Protein AF-A0A7S3E3E7-F1 (afdb_monomer_lite)

Foldseek 3Di:
DDPVLVVVLVVVLVVLVVVLVQLVVVELESVHVDHDPVRVVVLVVLLLVLLCQLQVVRDNDPDHPCRSRVSSLVSQQVVCPDPVNCVVPNPPSGNDHDDCDPVSVVVVCVVCCVVCVVVCPPPPQVVVCVVVVNDPDDDRDPVVVPPDDPDDDDPPDDDDDD

Organism: NCBI:txid464258

Structure (mmCIF, N/CA/C/O backbone):
data_AF-A0A7S3E3E7-F1
#
_entry.id   AF-A0A7S3E3E7-F1
#
loop_
_atom_site.group_PDB
_atom_site.id
_atom_site.type_symbol
_atom_site.label_atom_id
_atom_site.label_alt_id
_atom_site.label_comp_id
_atom_site.label_asym_id
_atom_site.label_entity_id
_atom_site.label_seq_id
_atom_site.pdbx_PDB_ins_code
_atom_site.Cartn_x
_atom_site.Cartn_y
_atom_site.Cartn_z
_atom_site.occupancy
_atom_site.B_iso_or_equiv
_atom_site.auth_seq_id
_atom_site.auth_comp_id
_atom_site.auth_asym_id
_atom_site.auth_atom_id
_atom_site.pdbx_PDB_model_num
ATOM 1 N N . ALA A 1 1 ? 22.308 2.190 -2.948 1.00 61.44 1 ALA A N 1
ATOM 2 C CA . ALA A 1 1 ? 21.126 2.817 -3.561 1.00 61.44 1 ALA A CA 1
ATOM 3 C C . ALA A 1 1 ? 21.544 4.079 -4.302 1.00 61.44 1 ALA A C 1
ATOM 5 O O . ALA A 1 1 ? 22.250 4.899 -3.716 1.00 61.44 1 ALA A O 1
ATOM 6 N N . GLY A 1 2 ? 21.163 4.214 -5.575 1.00 83.94 2 GLY A N 1
ATOM 7 C CA . GLY A 1 2 ? 21.396 5.439 -6.355 1.00 83.94 2 GLY A CA 1
ATOM 8 C C . GLY A 1 2 ? 20.557 6.619 -5.842 1.00 83.94 2 GLY A C 1
ATOM 9 O O . GLY A 1 2 ? 19.634 6.428 -5.049 1.00 83.94 2 GLY A O 1
ATOM 10 N N . GLU A 1 3 ? 20.849 7.847 -6.281 1.00 85.62 3 GLU A N 1
ATOM 11 C CA . GLU A 1 3 ? 20.105 9.049 -5.855 1.00 85.62 3 GLU A CA 1
ATOM 12 C C . GLU A 1 3 ? 18.602 8.962 -6.146 1.00 85.62 3 GLU A C 1
ATOM 14 O O . GLU A 1 3 ? 17.794 9.246 -5.262 1.00 85.62 3 GLU A O 1
ATOM 19 N N . CYS A 1 4 ? 18.220 8.477 -7.331 1.00 85.25 4 CYS A N 1
ATOM 20 C CA . CYS A 1 4 ? 16.815 8.279 -7.695 1.00 85.25 4 CYS A CA 1
ATOM 21 C C . CYS A 1 4 ? 16.108 7.273 -6.776 1.00 85.25 4 CYS A C 1
ATOM 23 O O . CYS A 1 4 ? 14.982 7.513 -6.346 1.00 85.25 4 CYS A O 1
ATOM 25 N N . GLU A 1 5 ? 16.770 6.166 -6.433 1.00 85.81 5 GLU A N 1
ATOM 26 C CA . GLU A 1 5 ? 16.204 5.147 -5.544 1.00 85.81 5 GLU A CA 1
ATOM 27 C C . GLU A 1 5 ? 15.957 5.721 -4.142 1.00 85.81 5 GLU A C 1
ATOM 29 O O . GLU A 1 5 ? 14.876 5.543 -3.583 1.00 85.81 5 GLU A O 1
ATOM 34 N N . ARG A 1 6 ? 16.918 6.481 -3.599 1.00 90.81 6 ARG A N 1
ATOM 35 C CA . ARG A 1 6 ? 16.760 7.154 -2.300 1.00 90.81 6 ARG A CA 1
ATOM 36 C C . ARG A 1 6 ? 15.622 8.175 -2.314 1.00 90.81 6 ARG A C 1
ATOM 38 O O . ARG A 1 6 ? 14.868 8.248 -1.347 1.00 90.81 6 ARG A O 1
ATOM 45 N N . ALA A 1 7 ? 15.465 8.932 -3.400 1.00 90.25 7 ALA A N 1
ATOM 46 C CA . ALA A 1 7 ? 14.363 9.880 -3.547 1.00 90.25 7 ALA A CA 1
ATOM 47 C C . ALA A 1 7 ? 12.994 9.173 -3.581 1.00 90.25 7 ALA A C 1
ATOM 49 O O . ALA A 1 7 ? 12.055 9.608 -2.910 1.00 90.25 7 ALA A O 1
ATOM 50 N N . LEU A 1 8 ? 12.886 8.047 -4.296 1.00 89.12 8 LEU A N 1
ATOM 51 C CA . LEU A 1 8 ? 11.668 7.228 -4.324 1.00 89.12 8 LEU A CA 1
ATOM 52 C C . LEU A 1 8 ? 11.355 6.624 -2.949 1.00 89.12 8 LEU A C 1
ATOM 54 O O . LEU A 1 8 ? 10.211 6.703 -2.499 1.00 89.12 8 LEU A O 1
ATOM 58 N N . GLN A 1 9 ? 12.364 6.089 -2.254 1.00 92.50 9 GLN A N 1
ATOM 59 C CA . GLN A 1 9 ? 12.231 5.578 -0.885 1.00 92.50 9 GLN A CA 1
ATOM 60 C C . GLN A 1 9 ? 11.735 6.666 0.074 1.00 92.50 9 GLN A C 1
ATOM 62 O O . GLN A 1 9 ? 10.784 6.444 0.825 1.00 92.50 9 GLN A O 1
ATOM 67 N N . ALA A 1 10 ? 12.338 7.858 0.028 1.00 92.31 10 ALA A N 1
ATOM 68 C CA . ALA A 1 10 ? 11.932 8.990 0.855 1.00 92.31 10 ALA A CA 1
ATOM 69 C C . ALA A 1 10 ? 10.475 9.385 0.582 1.00 92.31 10 ALA A C 1
ATOM 71 O O . ALA A 1 10 ? 9.701 9.569 1.521 1.00 92.31 10 ALA A O 1
ATOM 72 N N . LYS A 1 11 ? 10.068 9.432 -0.693 1.00 93.12 11 LYS A N 1
ATOM 73 C CA . LYS A 1 11 ? 8.690 9.772 -1.054 1.00 93.12 11 LYS A CA 1
ATOM 74 C C . LYS A 1 11 ? 7.685 8.713 -0.606 1.00 93.12 11 LYS A C 1
ATOM 76 O O . LYS A 1 11 ? 6.611 9.059 -0.118 1.00 93.12 11 LYS A O 1
ATOM 81 N N . ALA A 1 12 ? 8.027 7.433 -0.745 1.00 91.94 12 ALA A N 1
ATOM 82 C CA . ALA A 1 12 ? 7.188 6.336 -0.274 1.00 91.94 12 ALA A CA 1
ATOM 83 C C . ALA A 1 12 ? 6.986 6.406 1.248 1.00 91.94 12 ALA A C 1
ATOM 85 O O . ALA A 1 12 ? 5.851 6.337 1.718 1.00 91.94 12 ALA A O 1
ATOM 86 N N . ARG A 1 13 ? 8.066 6.640 2.007 1.00 93.06 13 ARG A N 1
ATOM 87 C CA . ARG A 1 13 ? 8.019 6.829 3.466 1.00 93.06 13 ARG A CA 1
ATOM 88 C C . ARG A 1 13 ? 7.202 8.053 3.869 1.00 93.06 13 ARG A C 1
ATOM 90 O O . ARG A 1 13 ? 6.408 7.963 4.794 1.00 93.06 13 ARG A O 1
ATOM 97 N N . GLU A 1 14 ? 7.335 9.173 3.159 1.00 94.81 14 GLU A N 1
ATOM 98 C CA . GLU A 1 14 ? 6.520 10.371 3.399 1.00 94.81 14 GLU A CA 1
ATOM 99 C C . GLU A 1 14 ? 5.020 10.068 3.239 1.00 94.81 14 GLU A C 1
ATOM 101 O O . GLU A 1 14 ? 4.207 10.456 4.077 1.00 94.81 14 GLU A O 1
ATOM 106 N N . ILE A 1 15 ? 4.642 9.349 2.177 1.00 93.19 15 ILE A N 1
ATOM 107 C CA . ILE A 1 15 ? 3.246 8.966 1.927 1.00 93.19 15 ILE A CA 1
ATOM 108 C C . ILE A 1 15 ? 2.741 8.013 3.014 1.00 93.19 15 ILE A C 1
ATOM 110 O O . ILE A 1 15 ? 1.637 8.216 3.518 1.00 93.19 15 ILE A O 1
ATOM 114 N N . LEU A 1 16 ? 3.534 7.009 3.399 1.00 93.25 16 LEU A N 1
ATOM 115 C CA . LEU A 1 16 ? 3.200 6.106 4.503 1.00 93.25 16 LEU A CA 1
ATOM 116 C C . LEU A 1 16 ? 3.076 6.858 5.837 1.00 93.25 16 LEU A C 1
ATOM 118 O O . LEU A 1 16 ? 2.146 6.605 6.588 1.00 93.25 16 LEU A O 1
ATOM 122 N N . GLY A 1 17 ? 3.911 7.865 6.093 1.00 94.19 17 GLY A N 1
ATOM 123 C CA . GLY A 1 17 ? 3.796 8.710 7.284 1.00 94.19 17 GLY A CA 1
ATOM 124 C C . GLY A 1 17 ? 2.468 9.471 7.360 1.00 94.19 17 GLY A C 1
ATOM 125 O O . GLY A 1 17 ? 1.886 9.603 8.434 1.00 94.19 17 GLY A O 1
ATOM 126 N N . ARG A 1 18 ? 1.923 9.920 6.219 1.00 93.00 18 ARG A N 1
ATOM 127 C CA . ARG A 1 18 ? 0.581 10.536 6.173 1.00 93.00 18 ARG A CA 1
ATOM 128 C C . ARG A 1 18 ? -0.520 9.532 6.516 1.00 93.00 18 ARG A C 1
ATOM 130 O O . ARG A 1 18 ? -1.518 9.905 7.127 1.00 93.00 18 ARG A O 1
ATOM 137 N N . TRP A 1 19 ? -0.335 8.275 6.124 1.00 91.81 19 TRP A N 1
ATOM 138 C CA . TRP A 1 19 ? -1.232 7.177 6.472 1.00 91.81 19 TRP 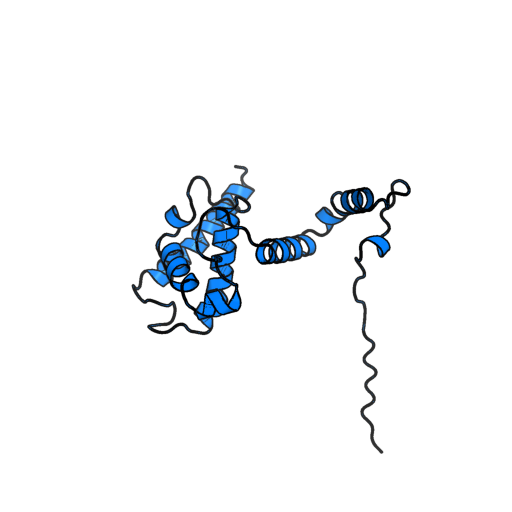A CA 1
ATOM 139 C C . TRP A 1 19 ? -1.193 6.850 7.961 1.00 91.81 19 TRP A C 1
ATOM 141 O O . TRP A 1 19 ? -2.247 6.811 8.594 1.00 91.81 19 TRP A O 1
ATOM 151 N N . GLU A 1 20 ? 0.006 6.713 8.526 1.00 93.88 20 GLU A N 1
ATOM 152 C CA . GLU A 1 20 ? 0.203 6.532 9.966 1.00 93.88 20 GLU A CA 1
ATOM 153 C C . GLU A 1 20 ? -0.469 7.660 10.754 1.00 93.88 20 GLU A C 1
ATOM 155 O O . GLU A 1 20 ? -1.247 7.396 11.666 1.00 93.88 20 GLU A O 1
ATOM 160 N N . ALA A 1 21 ? -0.261 8.918 10.351 1.00 92.94 21 ALA A N 1
ATOM 161 C CA . ALA A 1 21 ? -0.877 10.072 11.003 1.00 92.94 21 ALA A CA 1
ATOM 162 C C . ALA A 1 21 ? -2.415 10.045 10.937 1.00 92.94 21 ALA A C 1
ATOM 164 O O . ALA A 1 21 ? -3.082 10.373 11.917 1.00 92.94 21 ALA A O 1
ATOM 165 N N . ALA A 1 22 ? -2.994 9.628 9.807 1.00 89.44 22 ALA A N 1
ATOM 166 C CA . ALA A 1 22 ? -4.444 9.509 9.663 1.00 89.44 22 ALA A CA 1
ATOM 167 C C . ALA A 1 22 ? -5.036 8.395 10.548 1.00 89.44 22 ALA A C 1
ATOM 169 O O . ALA A 1 22 ? -6.155 8.530 11.047 1.00 89.44 22 ALA A O 1
ATOM 170 N N . LEU A 1 23 ? -4.288 7.308 10.753 1.00 90.50 23 LEU A N 1
ATOM 171 C CA . LEU A 1 23 ? -4.691 6.157 11.567 1.00 90.50 23 LEU A CA 1
ATOM 172 C C . LEU A 1 23 ? -4.371 6.326 13.061 1.00 90.50 23 LEU A C 1
ATOM 174 O O . LEU A 1 23 ? -4.976 5.651 13.893 1.00 90.50 23 LEU A O 1
ATOM 178 N N . ALA A 1 24 ? -3.483 7.257 13.421 1.00 90.81 24 ALA A N 1
ATOM 179 C CA . ALA A 1 24 ? -3.073 7.522 14.802 1.00 90.81 24 ALA A CA 1
ATOM 180 C C . ALA A 1 24 ? -4.226 7.972 15.717 1.00 90.81 24 ALA A C 1
ATOM 182 O O . ALA A 1 24 ? -4.137 7.836 16.933 1.00 90.81 24 ALA A O 1
ATOM 183 N N . GLY A 1 25 ? -5.337 8.454 15.149 1.00 83.62 25 GLY A N 1
ATOM 184 C CA . GLY A 1 25 ? -6.529 8.860 15.901 1.00 83.62 25 GLY A CA 1
ATOM 185 C C . GLY A 1 25 ? -7.283 7.721 16.607 1.00 83.62 25 GLY A C 1
ATOM 186 O O . GLY A 1 25 ? -8.351 7.972 17.155 1.00 83.62 25 GLY A O 1
ATOM 187 N N . GLY A 1 26 ? -6.793 6.476 16.553 1.00 79.94 26 GLY A N 1
ATOM 188 C CA . GLY A 1 26 ? -7.336 5.331 17.301 1.00 79.94 26 GLY A CA 1
ATOM 189 C C . GLY A 1 26 ? -8.675 4.793 16.789 1.00 79.94 26 GLY A C 1
ATOM 190 O O . GLY A 1 26 ? -9.210 3.831 17.337 1.00 79.94 26 GLY A O 1
ATOM 191 N N . ARG A 1 27 ? -9.222 5.388 15.725 1.00 85.44 27 ARG A N 1
ATOM 192 C CA . ARG A 1 27 ? -10.468 4.936 15.104 1.00 85.44 27 ARG A CA 1
ATOM 193 C C . ARG A 1 27 ? -10.238 3.653 14.300 1.00 85.44 27 ARG A C 1
ATOM 195 O O . ARG A 1 27 ? -9.183 3.496 13.681 1.00 85.44 27 ARG A O 1
ATOM 202 N N . PRO A 1 28 ? -11.221 2.738 14.257 1.00 85.38 28 PRO A N 1
ATOM 203 C CA . PRO A 1 28 ? -11.072 1.480 13.530 1.00 85.38 28 PRO A CA 1
ATOM 204 C C . PRO A 1 28 ? -10.986 1.683 12.008 1.00 85.38 28 PRO A C 1
ATOM 206 O O . PRO A 1 28 ? -10.343 0.870 11.337 1.00 85.38 28 PRO A O 1
ATOM 209 N N . PHE A 1 29 ? -11.583 2.764 11.485 1.00 88.25 29 PHE A N 1
ATOM 210 C CA . PHE A 1 29 ? -11.588 3.147 10.071 1.00 88.25 29 PHE A CA 1
ATOM 211 C C . PHE A 1 29 ? -11.216 4.620 9.866 1.00 88.25 29 PHE A C 1
ATOM 213 O O . PHE A 1 29 ? -11.266 5.426 10.797 1.00 88.25 29 PHE A O 1
ATOM 220 N N . LEU A 1 30 ? -10.870 4.991 8.630 1.00 84.06 30 LEU A N 1
ATOM 221 C CA . LEU A 1 30 ? -10.372 6.333 8.301 1.00 84.06 30 LEU A CA 1
ATOM 222 C C . LEU A 1 30 ? -11.409 7.429 8.549 1.00 84.06 30 LEU A C 1
ATOM 224 O O . LEU A 1 30 ? -11.065 8.538 8.956 1.00 84.06 30 LEU A O 1
ATOM 228 N N . CYS A 1 31 ? -12.682 7.121 8.301 1.00 82.19 31 CYS A N 1
ATOM 229 C CA . CYS A 1 31 ? -13.772 8.089 8.387 1.00 82.19 31 CYS A CA 1
ATOM 230 C C . CYS A 1 31 ? -14.657 7.927 9.635 1.00 82.19 31 CYS A C 1
ATOM 232 O O . CYS A 1 31 ? -15.628 8.668 9.762 1.00 82.19 31 CYS A O 1
ATOM 234 N N . GLY A 1 32 ? -14.360 6.994 10.548 1.00 83.25 32 GLY A N 1
ATOM 235 C CA . GLY A 1 32 ? -15.182 6.770 11.742 1.00 83.25 32 GLY A CA 1
ATOM 236 C C . GLY A 1 32 ? -15.205 5.320 12.218 1.00 83.25 32 GLY A C 1
ATOM 237 O O . GLY A 1 32 ? -14.252 4.567 12.026 1.00 83.25 32 GLY A O 1
ATOM 238 N N . ASP A 1 33 ? -16.328 4.929 12.821 1.00 87.94 33 ASP A N 1
ATOM 239 C CA . ASP A 1 33 ? -16.501 3.606 13.441 1.00 87.94 33 ASP A CA 1
ATOM 240 C C . ASP A 1 33 ? -16.951 2.523 12.459 1.00 87.94 33 ASP A C 1
ATOM 242 O O . ASP A 1 33 ? -16.944 1.334 12.774 1.00 87.94 33 ASP A O 1
ATOM 246 N N . ARG A 1 34 ? -17.339 2.923 11.244 1.00 88.38 34 ARG A N 1
ATOM 247 C CA . ARG A 1 34 ? -17.757 2.021 10.170 1.00 88.38 34 ARG A CA 1
ATOM 248 C C . ARG A 1 34 ? -16.934 2.266 8.906 1.00 88.38 34 ARG A C 1
ATOM 250 O O . ARG A 1 34 ? -16.576 3.409 8.626 1.00 88.38 34 ARG A O 1
ATOM 257 N N . PRO A 1 35 ? -16.669 1.212 8.119 1.00 87.88 35 PRO A N 1
ATOM 258 C CA . PRO A 1 35 ? -15.903 1.330 6.890 1.00 87.88 35 PRO A CA 1
ATOM 259 C C . PRO A 1 35 ? -16.705 2.102 5.843 1.00 87.88 35 PRO A C 1
ATOM 261 O O . PRO A 1 35 ? -17.829 1.720 5.513 1.00 87.88 35 PRO A O 1
ATOM 264 N N . GLY A 1 36 ? -16.116 3.170 5.311 1.00 87.69 36 GLY A N 1
ATOM 265 C CA . GLY A 1 36 ? -16.724 3.982 4.265 1.00 87.69 36 GLY A CA 1
ATOM 266 C C . G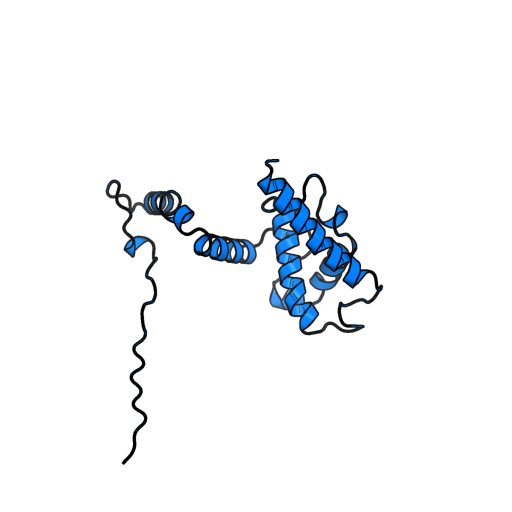LY A 1 36 ? -16.237 3.624 2.861 1.00 87.69 36 GLY A C 1
ATOM 267 O O . GLY A 1 36 ? -15.328 2.819 2.657 1.00 87.69 36 GLY A O 1
ATOM 268 N N . LEU A 1 37 ? -16.802 4.308 1.863 1.00 87.19 37 LEU A N 1
ATOM 269 C CA . LEU A 1 37 ? -16.330 4.228 0.476 1.00 87.19 37 LEU A CA 1
ATOM 270 C C . LEU A 1 37 ? -14.850 4.621 0.350 1.00 87.19 37 LEU A C 1
ATOM 272 O O . LEU A 1 37 ? -14.125 4.061 -0.474 1.00 87.19 37 LEU A O 1
ATOM 276 N N . MET A 1 38 ? -14.407 5.584 1.162 1.00 86.25 38 MET A N 1
ATOM 277 C CA . MET A 1 38 ? -13.019 6.031 1.169 1.00 86.25 38 MET A CA 1
ATOM 278 C C . MET A 1 38 ? -12.079 4.910 1.619 1.00 86.25 38 MET A C 1
ATOM 280 O O . MET A 1 38 ? -11.108 4.627 0.920 1.00 86.25 38 MET A O 1
ATOM 284 N N . ASP A 1 39 ? -12.410 4.216 2.711 1.00 89.25 39 ASP A N 1
ATOM 285 C CA . ASP A 1 39 ? -11.654 3.051 3.165 1.00 89.25 39 ASP A CA 1
ATOM 286 C C . ASP A 1 39 ? -11.541 1.996 2.056 1.00 89.25 39 ASP A C 1
ATOM 288 O O . ASP A 1 39 ? -10.438 1.598 1.694 1.00 89.25 39 ASP A O 1
ATOM 292 N N . CYS A 1 40 ? -12.658 1.625 1.419 1.00 87.50 40 CYS A N 1
ATOM 293 C CA . CYS A 1 40 ? -12.664 0.641 0.329 1.00 87.50 40 CYS A CA 1
ATOM 294 C C . CYS A 1 40 ? -11.776 1.049 -0.861 1.00 87.50 40 CYS A C 1
ATOM 296 O O . CYS A 1 40 ? -11.110 0.210 -1.469 1.00 87.50 40 CYS A O 1
ATOM 298 N N . ARG A 1 41 ? -11.755 2.339 -1.216 1.00 85.75 41 ARG A N 1
ATOM 299 C CA . ARG A 1 41 ? -10.950 2.847 -2.339 1.00 85.75 41 ARG A CA 1
ATOM 300 C C . ARG A 1 41 ? -9.465 2.906 -2.027 1.00 85.75 41 ARG A C 1
ATOM 302 O O . ARG A 1 41 ? -8.647 2.786 -2.939 1.00 85.75 41 ARG A O 1
ATOM 309 N N . LEU A 1 42 ? -9.113 3.172 -0.778 1.00 86.06 42 LEU A N 1
ATOM 310 C CA . LEU A 1 42 ? -7.728 3.396 -0.402 1.00 86.06 42 LEU A CA 1
ATOM 311 C C . LEU A 1 42 ? -7.040 2.128 0.093 1.00 86.06 42 LEU A C 1
ATOM 313 O O . LEU A 1 42 ? -5.862 1.931 -0.202 1.00 86.06 42 LEU A O 1
ATOM 317 N N . VAL A 1 43 ? -7.772 1.238 0.761 1.00 89.00 43 VAL A N 1
ATOM 318 C CA . VAL A 1 43 ? -7.222 -0.013 1.289 1.00 89.00 43 VAL A CA 1
ATOM 319 C C . VAL A 1 43 ? -6.636 -0.897 0.193 1.00 89.00 43 VAL A C 1
ATOM 321 O O . VAL A 1 43 ? -5.607 -1.522 0.396 1.00 89.00 43 VAL A O 1
ATOM 324 N N . THR A 1 44 ? -7.217 -0.891 -1.007 1.00 85.19 44 THR A N 1
ATOM 325 C CA . THR A 1 44 ? -6.699 -1.654 -2.153 1.00 85.19 44 THR A CA 1
ATOM 326 C C . THR A 1 44 ? -5.362 -1.109 -2.652 1.00 85.19 44 THR A C 1
ATOM 328 O O . THR A 1 44 ? -4.485 -1.876 -3.040 1.00 85.19 44 THR A O 1
ATOM 331 N N . LYS A 1 45 ? -5.166 0.215 -2.594 1.00 87.44 45 LYS A N 1
ATOM 332 C CA . LYS A 1 45 ? -3.892 0.865 -2.937 1.00 87.44 45 LYS A CA 1
ATOM 333 C C . LYS A 1 45 ? -2.825 0.572 -1.888 1.00 87.44 45 LYS A C 1
ATOM 335 O O . LYS A 1 45 ? -1.687 0.289 -2.246 1.00 87.44 45 LYS A O 1
ATOM 340 N N . LEU A 1 46 ? -3.203 0.625 -0.612 1.00 89.25 46 LEU A N 1
ATOM 341 C CA . LEU A 1 46 ? -2.323 0.264 0.495 1.00 89.25 46 LEU A CA 1
ATOM 342 C C . LEU A 1 46 ? -1.929 -1.212 0.449 1.00 89.25 46 LEU A C 1
ATOM 344 O O . LEU A 1 46 ? -0.757 -1.530 0.602 1.00 89.25 46 LEU A O 1
ATOM 348 N N . TYR A 1 47 ? -2.885 -2.097 0.173 1.00 88.19 47 TYR A N 1
ATOM 349 C CA . TYR A 1 47 ? -2.633 -3.525 0.026 1.00 88.19 47 TYR A CA 1
ATOM 350 C C . TYR A 1 47 ? -1.668 -3.809 -1.128 1.00 88.19 47 TYR A C 1
ATOM 352 O O . TYR A 1 47 ? -0.717 -4.566 -0.963 1.00 88.19 47 TYR A O 1
ATOM 360 N N . LEU A 1 48 ? -1.846 -3.139 -2.271 1.00 85.88 48 LEU A N 1
ATOM 361 C CA . LEU A 1 48 ? -0.898 -3.209 -3.383 1.00 85.88 48 LEU A CA 1
ATOM 362 C C . LEU A 1 48 ? 0.507 -2.747 -2.965 1.00 85.88 48 LEU A C 1
ATOM 364 O O . LEU A 1 48 ? 1.485 -3.413 -3.288 1.00 85.88 48 LEU A O 1
ATOM 368 N N . ALA A 1 49 ? 0.619 -1.630 -2.242 1.00 87.81 49 ALA A N 1
ATOM 369 C CA . ALA A 1 49 ? 1.907 -1.140 -1.752 1.00 87.81 49 ALA A CA 1
ATOM 370 C C . ALA A 1 49 ? 2.572 -2.142 -0.793 1.00 87.81 49 ALA A C 1
ATOM 372 O O . ALA A 1 49 ? 3.751 -2.444 -0.961 1.00 87.81 49 ALA A O 1
ATOM 373 N N . TYR A 1 50 ? 1.806 -2.702 0.148 1.00 89.62 50 TYR A N 1
ATOM 374 C CA . TYR A 1 50 ? 2.261 -3.770 1.036 1.00 89.62 50 TYR A CA 1
ATOM 375 C C . TYR A 1 50 ? 2.804 -4.964 0.242 1.00 89.62 50 TYR A C 1
ATOM 377 O O . TYR A 1 50 ? 3.917 -5.412 0.505 1.00 89.62 50 TYR A O 1
ATOM 385 N N . GLN A 1 51 ? 2.071 -5.430 -0.773 1.00 86.56 51 GLN A N 1
ATOM 386 C CA . GLN A 1 51 ? 2.487 -6.572 -1.589 1.00 86.56 51 GLN A CA 1
ATOM 387 C C . GLN A 1 51 ? 3.760 -6.301 -2.389 1.00 86.56 51 GLN A C 1
ATOM 389 O O . GLN A 1 51 ? 4.649 -7.148 -2.428 1.00 86.56 51 GLN A O 1
ATOM 394 N N . LEU A 1 52 ? 3.881 -5.115 -2.991 1.00 84.88 52 LEU A N 1
ATOM 395 C CA . LEU A 1 52 ? 5.088 -4.732 -3.726 1.00 84.88 52 LEU A CA 1
ATOM 396 C C . LEU A 1 52 ? 6.321 -4.723 -2.816 1.00 84.88 52 LEU A C 1
ATOM 398 O O . LEU A 1 52 ? 7.386 -5.174 -3.231 1.00 84.88 52 LEU A O 1
ATOM 402 N N . VAL A 1 53 ? 6.184 -4.239 -1.579 1.00 86.81 53 VAL A N 1
ATOM 403 C CA . VAL A 1 53 ? 7.285 -4.247 -0.606 1.00 86.81 53 VAL A CA 1
ATOM 404 C C . VAL A 1 53 ? 7.581 -5.667 -0.126 1.00 86.81 53 VAL A C 1
ATOM 406 O O . VAL A 1 53 ? 8.730 -6.097 -0.162 1.00 86.81 53 VAL A O 1
ATOM 409 N N . GLY A 1 54 ? 6.551 -6.427 0.252 1.00 82.38 54 GLY A N 1
ATOM 410 C CA . GLY A 1 54 ? 6.688 -7.798 0.752 1.00 82.38 54 GLY A CA 1
ATOM 411 C C . GLY A 1 54 ? 7.253 -8.792 -0.267 1.00 82.38 54 GLY A C 1
ATOM 412 O O . GLY A 1 54 ? 7.775 -9.834 0.124 1.00 82.38 54 GLY A O 1
ATOM 413 N N . SER A 1 55 ? 7.183 -8.486 -1.563 1.00 81.25 55 SER A N 1
ATOM 414 C CA . SER A 1 55 ? 7.802 -9.288 -2.623 1.00 81.25 55 SER A CA 1
ATOM 415 C C . SER A 1 55 ? 9.187 -8.806 -3.056 1.00 81.25 55 SER A C 1
ATOM 417 O O . SER A 1 55 ? 9.768 -9.402 -3.961 1.00 81.25 55 SER A O 1
ATOM 419 N N . GLY A 1 56 ? 9.657 -7.667 -2.541 1.00 81.44 56 GLY A N 1
ATOM 420 C CA . GLY A 1 56 ? 10.879 -7.006 -3.003 1.00 81.44 56 GLY A CA 1
ATOM 421 C C . GLY A 1 56 ? 10.767 -6.266 -4.344 1.00 81.44 56 GLY A C 1
ATOM 422 O O . GLY A 1 56 ? 11.788 -5.847 -4.881 1.00 81.44 56 GLY A O 1
ATOM 423 N N . LEU A 1 57 ? 9.560 -6.073 -4.899 1.00 80.19 57 LEU A N 1
ATOM 424 C CA . LEU A 1 57 ? 9.364 -5.257 -6.114 1.00 80.19 57 LEU A CA 1
ATOM 425 C C . LEU A 1 57 ? 9.362 -3.750 -5.822 1.00 80.19 57 LEU A C 1
ATOM 427 O O . LEU A 1 57 ? 9.575 -2.941 -6.723 1.00 80.19 57 LEU A O 1
ATOM 431 N N . ALA A 1 58 ? 9.117 -3.367 -4.573 1.00 84.88 58 ALA A N 1
ATOM 432 C CA . ALA A 1 58 ? 9.336 -2.029 -4.059 1.00 84.88 58 ALA A CA 1
ATOM 433 C C . ALA A 1 58 ? 10.285 -2.098 -2.865 1.00 84.88 58 ALA A C 1
ATOM 435 O O . ALA A 1 58 ? 10.212 -3.006 -2.042 1.00 84.88 58 ALA A O 1
ATOM 436 N N . ASN A 1 59 ? 11.160 -1.104 -2.766 1.00 86.44 59 ASN A N 1
ATOM 437 C CA . ASN A 1 59 ? 12.134 -1.004 -1.694 1.00 86.44 59 ASN A CA 1
ATOM 438 C C . ASN A 1 59 ? 11.784 0.194 -0.805 1.00 86.44 59 ASN A C 1
ATOM 440 O O . ASN A 1 59 ? 11.702 1.319 -1.298 1.00 86.44 59 ASN A O 1
ATOM 444 N N . LEU A 1 60 ? 11.592 -0.034 0.497 1.00 88.56 60 LEU A N 1
ATOM 445 C CA . LEU A 1 60 ? 11.452 1.029 1.502 1.00 88.56 60 LEU A CA 1
ATOM 446 C C . LEU A 1 60 ? 12.774 1.317 2.227 1.00 88.56 60 LEU A C 1
ATOM 448 O O . LEU A 1 60 ? 12.779 2.043 3.221 1.00 88.56 60 LEU A O 1
ATOM 452 N N . GLY A 1 61 ? 13.895 0.783 1.740 1.00 85.75 61 GLY A N 1
ATOM 453 C CA . GLY A 1 61 ? 15.204 0.791 2.387 1.00 85.75 61 GLY A CA 1
ATOM 454 C C . GLY A 1 61 ? 15.456 -0.522 3.134 1.00 85.75 61 GLY A C 1
ATOM 455 O O . GLY A 1 61 ? 15.078 -1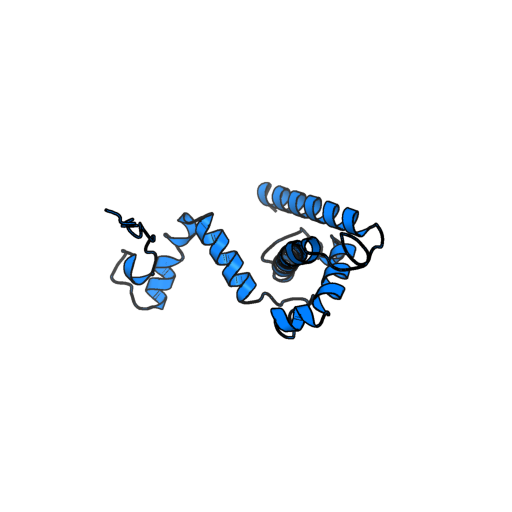.588 2.671 1.00 85.75 61 GLY A O 1
ATOM 456 N N . SER A 1 62 ? 16.102 -0.456 4.297 1.00 74.56 62 SER A N 1
ATOM 457 C CA . SER A 1 62 ? 16.436 -1.643 5.102 1.00 74.56 62 SER A CA 1
ATOM 458 C C . SER A 1 62 ? 15.300 -2.164 5.987 1.00 74.56 62 SER A C 1
ATOM 460 O O . SER A 1 62 ? 15.501 -3.160 6.669 1.00 74.56 62 SER A O 1
ATOM 462 N N . ALA A 1 63 ? 14.162 -1.472 6.026 1.00 78.69 63 ALA A N 1
ATOM 463 C CA . ALA A 1 63 ? 13.073 -1.758 6.952 1.00 78.69 63 ALA A CA 1
ATOM 464 C C . ALA A 1 63 ? 11.899 -2.437 6.237 1.00 78.69 63 ALA A C 1
ATOM 466 O O . ALA A 1 63 ? 11.590 -2.102 5.086 1.00 78.69 63 ALA A O 1
ATOM 467 N N . SER A 1 64 ? 11.240 -3.367 6.924 1.00 87.00 64 SER A N 1
ATOM 468 C CA . SER A 1 64 ? 10.021 -4.013 6.439 1.00 87.00 64 SER A CA 1
ATOM 469 C C . SER A 1 64 ? 8.827 -3.049 6.470 1.00 87.00 64 SER A C 1
ATOM 471 O O . SER A 1 64 ? 8.871 -1.961 7.049 1.00 87.00 64 SER A O 1
ATOM 473 N N . PHE A 1 65 ? 7.729 -3.418 5.804 1.00 90.19 65 PHE A N 1
ATOM 474 C CA . PHE A 1 65 ? 6.549 -2.549 5.734 1.00 90.19 65 PHE A CA 1
ATOM 475 C C . PHE A 1 65 ? 5.950 -2.273 7.121 1.00 90.19 65 PHE A C 1
ATOM 477 O O . PHE A 1 65 ? 5.567 -1.143 7.406 1.00 90.19 65 PHE A O 1
ATOM 484 N N . ASP A 1 66 ? 5.874 -3.293 7.974 1.00 91.88 66 ASP A N 1
ATOM 485 C CA . ASP A 1 66 ? 5.371 -3.204 9.347 1.00 91.88 66 ASP A CA 1
ATOM 486 C C . ASP A 1 66 ? 6.278 -2.379 10.266 1.00 91.88 66 ASP A C 1
ATOM 488 O O . ASP A 1 66 ? 5.769 -1.700 11.154 1.00 91.88 66 ASP A O 1
ATOM 492 N N . GLU A 1 67 ? 7.587 -2.348 10.014 1.00 91.69 67 GLU A N 1
ATOM 493 C CA . GLU A 1 67 ? 8.513 -1.461 10.728 1.00 91.69 67 GLU A CA 1
ATOM 494 C C . GLU A 1 67 ? 8.331 0.009 10.324 1.00 91.69 67 GLU A C 1
ATOM 496 O O . GLU A 1 67 ? 8.400 0.905 11.163 1.00 91.69 67 GLU A O 1
ATOM 501 N N . VAL A 1 68 ? 8.094 0.275 9.035 1.00 92.44 68 VAL A N 1
ATOM 502 C CA . VAL A 1 68 ? 7.941 1.645 8.510 1.00 92.44 68 VAL A CA 1
ATOM 503 C C . VAL A 1 68 ? 6.547 2.218 8.776 1.00 92.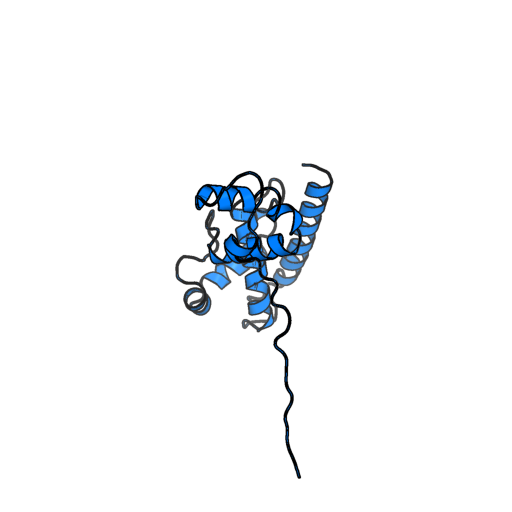44 68 VAL A C 1
ATOM 505 O O . VAL A 1 68 ? 6.412 3.425 8.978 1.00 92.44 68 VAL A O 1
ATOM 508 N N . ALA A 1 69 ? 5.511 1.381 8.727 1.00 93.88 69 ALA A N 1
ATOM 509 C CA . ALA A 1 69 ? 4.112 1.795 8.801 1.00 93.88 69 ALA A CA 1
ATOM 510 C C . ALA A 1 69 ? 3.270 0.815 9.651 1.00 93.88 69 ALA A C 1
ATOM 512 O O . ALA A 1 69 ? 2.394 0.118 9.117 1.00 93.88 69 ALA A O 1
ATOM 513 N N . PRO A 1 70 ? 3.529 0.725 10.970 1.00 94.00 70 PRO A N 1
ATOM 514 C CA . PRO A 1 70 ? 2.908 -0.268 11.847 1.00 94.00 70 PRO A CA 1
ATOM 515 C C . PRO A 1 70 ? 1.388 -0.113 11.977 1.00 94.00 70 PRO A C 1
ATOM 517 O O . PRO A 1 70 ? 0.667 -1.115 11.978 1.00 94.00 70 PRO A O 1
ATOM 520 N N . LEU A 1 71 ? 0.856 1.113 12.054 1.00 94.12 71 LEU A N 1
ATOM 521 C CA . LEU A 1 71 ? -0.592 1.331 12.167 1.00 94.12 71 LEU A CA 1
ATOM 522 C C . LEU A 1 71 ? -1.311 0.955 10.871 1.00 94.12 71 LEU A C 1
ATOM 524 O O . LEU A 1 71 ? -2.386 0.352 10.899 1.00 94.12 71 LEU A O 1
ATOM 528 N N . THR A 1 72 ? -0.698 1.273 9.736 1.00 93.38 72 THR A N 1
ATOM 529 C CA . THR A 1 72 ? -1.162 0.927 8.394 1.00 93.38 72 THR A CA 1
ATOM 530 C C . THR A 1 72 ? -1.155 -0.582 8.200 1.00 93.38 72 THR A C 1
ATOM 532 O O . THR A 1 72 ? -2.141 -1.139 7.716 1.00 93.38 72 THR A O 1
ATOM 535 N N . TYR A 1 73 ? -0.086 -1.259 8.623 1.00 93.56 73 TYR A N 1
ATOM 536 C CA . TYR A 1 73 ? -0.007 -2.716 8.617 1.00 93.56 73 TYR A CA 1
ATOM 537 C C . TYR A 1 73 ? -1.124 -3.337 9.464 1.00 93.56 73 TYR A C 1
ATOM 539 O O . TYR A 1 73 ? -1.884 -4.172 8.973 1.00 93.56 73 TYR A O 1
ATOM 547 N N . ALA A 1 74 ? -1.300 -2.874 10.706 1.00 92.50 74 ALA A N 1
ATOM 548 C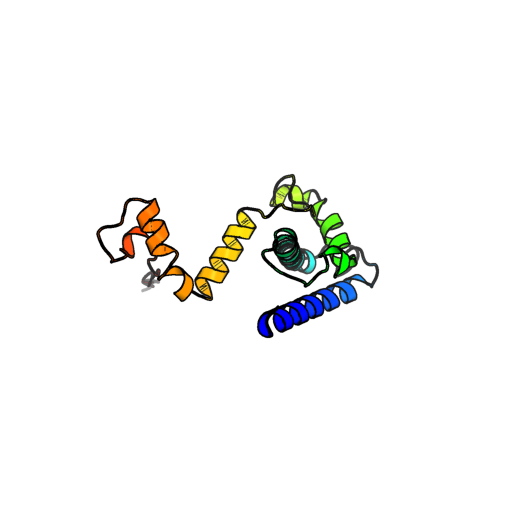 CA . ALA A 1 74 ? -2.354 -3.363 11.592 1.00 92.50 74 ALA A CA 1
ATOM 549 C C . ALA A 1 74 ? -3.760 -3.100 11.024 1.00 92.50 74 ALA A C 1
ATOM 551 O O . ALA A 1 74 ? -4.664 -3.925 11.168 1.00 92.50 74 ALA A O 1
ATOM 552 N N . TYR A 1 75 ? -3.964 -1.958 10.366 1.00 93.00 75 TYR A N 1
ATOM 553 C CA . TYR A 1 75 ? -5.208 -1.644 9.670 1.00 93.00 75 TYR A CA 1
ATOM 554 C C . TYR A 1 75 ? -5.476 -2.617 8.512 1.00 93.00 75 TYR A C 1
ATOM 556 O O . TYR A 1 75 ? -6.587 -3.140 8.404 1.00 93.00 75 TYR A O 1
ATOM 564 N N . LEU A 1 76 ? -4.467 -2.906 7.683 1.00 92.38 76 LEU A N 1
ATOM 565 C CA . LEU A 1 76 ? -4.571 -3.872 6.588 1.00 92.38 76 LEU A CA 1
ATOM 566 C C . LEU A 1 76 ? -4.849 -5.291 7.098 1.00 92.38 76 LEU A C 1
ATOM 568 O O . LEU A 1 76 ? -5.722 -5.969 6.553 1.00 92.38 76 LEU A O 1
ATOM 572 N N . ASP A 1 77 ? -4.171 -5.735 8.159 1.00 92.25 77 ASP A N 1
ATOM 573 C CA . ASP A 1 77 ? -4.406 -7.056 8.753 1.00 92.25 77 ASP A CA 1
ATOM 574 C C . ASP A 1 77 ? -5.861 -7.186 9.233 1.00 92.25 77 ASP A C 1
ATOM 576 O O . ASP A 1 77 ? -6.566 -8.119 8.846 1.00 92.25 77 ASP A O 1
ATOM 580 N N . ARG A 1 78 ? -6.383 -6.187 9.959 1.00 92.00 78 ARG A N 1
ATOM 581 C CA . ARG A 1 78 ? -7.803 -6.171 10.353 1.00 92.00 78 ARG A CA 1
ATOM 582 C C . ARG A 1 78 ? -8.742 -6.164 9.150 1.00 92.00 78 ARG A C 1
ATOM 584 O O . ARG A 1 78 ? -9.754 -6.865 9.154 1.00 92.00 78 ARG A O 1
ATOM 591 N N . TRP A 1 79 ? -8.444 -5.361 8.129 1.00 91.75 79 TRP A N 1
ATOM 592 C CA . TRP A 1 79 ? -9.320 -5.221 6.969 1.00 91.75 79 TRP A CA 1
ATOM 593 C C . TRP A 1 79 ? -9.404 -6.506 6.144 1.00 91.75 79 TRP A C 1
ATOM 595 O O . TRP A 1 79 ? -10.496 -6.915 5.746 1.00 91.75 79 TRP A O 1
ATOM 605 N N . THR A 1 80 ? -8.265 -7.155 5.909 1.00 90.56 80 THR A N 1
ATOM 606 C CA . THR A 1 80 ? -8.163 -8.363 5.075 1.00 90.56 80 THR A CA 1
ATOM 607 C C . THR A 1 80 ? -8.811 -9.595 5.717 1.00 90.56 80 THR A C 1
ATOM 609 O O . THR A 1 80 ? -9.219 -10.515 5.012 1.00 90.56 80 THR A O 1
ATOM 612 N N . ARG A 1 81 ? -9.005 -9.594 7.042 1.00 90.56 81 ARG A N 1
ATOM 613 C CA . ARG A 1 81 ? -9.742 -10.641 7.779 1.00 90.56 81 ARG A CA 1
ATOM 614 C C . ARG A 1 81 ? -11.263 -10.571 7.618 1.00 90.56 81 ARG A C 1
ATOM 616 O O . ARG A 1 81 ? -11.965 -11.488 8.034 1.00 90.56 81 ARG A O 1
ATOM 623 N N . ARG A 1 82 ? -11.805 -9.490 7.052 1.00 89.94 82 ARG A N 1
ATOM 624 C CA . ARG A 1 82 ? -13.257 -9.313 6.906 1.00 89.94 82 ARG A CA 1
ATOM 625 C C . ARG A 1 82 ? -13.820 -10.282 5.870 1.00 89.94 82 ARG A C 1
ATOM 627 O O . ARG A 1 82 ? -13.263 -10.424 4.787 1.00 89.94 82 ARG A O 1
ATOM 634 N N . GLU A 1 83 ? -15.003 -10.840 6.123 1.00 90.88 83 GLU A N 1
ATOM 635 C CA . GLU A 1 83 ? -15.665 -11.739 5.162 1.00 90.88 83 GLU A CA 1
ATOM 636 C C . GLU A 1 83 ? -15.848 -11.112 3.776 1.00 90.88 83 GLU A C 1
ATOM 638 O O . GLU A 1 83 ? -15.674 -11.777 2.761 1.00 90.88 83 GLU A O 1
ATOM 643 N N . ALA A 1 84 ? -16.174 -9.817 3.722 1.00 88.88 84 ALA A N 1
ATOM 644 C CA . ALA A 1 84 ? -16.326 -9.093 2.462 1.00 88.88 84 ALA A CA 1
ATOM 645 C C . ALA A 1 84 ? -15.024 -9.068 1.642 1.00 88.88 84 ALA A C 1
ATOM 647 O O . ALA A 1 84 ? -15.075 -9.124 0.417 1.00 88.88 84 ALA A O 1
ATOM 648 N N . TRP A 1 85 ? -13.866 -9.023 2.309 1.00 88.75 85 TRP A N 1
ATOM 649 C CA . TRP A 1 85 ? -12.569 -9.113 1.646 1.00 88.75 85 TRP A CA 1
ATOM 650 C C . TRP A 1 85 ? -12.346 -10.507 1.068 1.00 88.75 85 TRP A C 1
ATOM 652 O O . TRP A 1 85 ? -12.057 -10.640 -0.118 1.00 88.75 85 TRP A O 1
ATOM 662 N N . VAL A 1 86 ? -12.559 -11.545 1.882 1.00 87.50 86 VAL A N 1
ATOM 663 C CA . VAL A 1 86 ? -12.414 -12.945 1.457 1.00 87.50 86 VAL A CA 1
ATOM 664 C C . VAL A 1 86 ? -13.351 -13.266 0.289 1.00 87.50 86 VAL A C 1
ATOM 666 O O . VAL A 1 86 ? -12.939 -13.920 -0.662 1.00 87.50 86 VAL A O 1
ATOM 669 N N . LYS A 1 87 ? -14.587 -12.752 0.304 1.00 87.62 87 LYS A N 1
ATOM 670 C CA . LYS A 1 87 ? -15.537 -12.894 -0.812 1.00 87.62 87 LYS A CA 1
ATOM 671 C C . LYS A 1 87 ? -15.060 -12.197 -2.090 1.00 87.62 87 LYS A C 1
ATOM 673 O O . LYS A 1 87 ? -15.301 -12.713 -3.174 1.00 87.62 87 LYS A O 1
ATOM 678 N N . ALA A 1 88 ? -14.405 -11.041 -1.976 1.00 83.81 88 ALA A N 1
ATOM 679 C CA . ALA A 1 88 ? -13.953 -10.263 -3.129 1.00 83.81 88 ALA A CA 1
ATOM 680 C C . ALA A 1 88 ? -12.634 -10.774 -3.736 1.00 83.81 88 ALA A C 1
ATOM 682 O O . ALA A 1 88 ? -12.482 -10.771 -4.955 1.00 83.81 88 ALA A O 1
ATOM 683 N N . TYR A 1 89 ? -11.681 -11.198 -2.901 1.00 79.56 89 TYR A N 1
ATOM 684 C CA . TYR A 1 89 ? -10.311 -11.527 -3.320 1.00 79.56 89 TYR A CA 1
ATOM 685 C C . TYR A 1 89 ? -9.956 -13.015 -3.209 1.00 79.56 89 TYR A C 1
ATOM 687 O O . TYR A 1 89 ? -8.938 -13.443 -3.759 1.00 79.56 89 TYR A O 1
ATOM 695 N N . GLY A 1 90 ? -10.796 -13.804 -2.539 1.00 81.00 90 GLY A N 1
ATOM 696 C CA . GLY A 1 90 ? -10.556 -15.209 -2.233 1.00 81.00 90 GLY A CA 1
ATOM 697 C C . GLY A 1 90 ? -9.817 -15.427 -0.905 1.00 81.00 90 GLY A C 1
ATOM 698 O O . GLY A 1 90 ? -9.307 -14.483 -0.291 1.00 81.00 90 GLY A O 1
ATOM 699 N N . PRO A 1 91 ? -9.759 -16.684 -0.433 1.00 81.12 91 PRO A N 1
ATOM 700 C CA . PRO A 1 91 ? -9.031 -17.044 0.780 1.00 81.12 91 PRO A CA 1
ATOM 701 C C . PRO A 1 91 ? -7.516 -16.853 0.610 1.00 81.12 91 PRO A C 1
ATOM 703 O O . PRO A 1 91 ? -6.981 -16.922 -0.495 1.00 81.12 91 PRO A O 1
ATOM 706 N N . GLY A 1 92 ? -6.815 -16.618 1.723 1.00 78.19 92 GLY A N 1
ATOM 707 C CA . GLY A 1 92 ? -5.351 -16.506 1.757 1.00 78.19 92 GLY A CA 1
ATOM 708 C C . GLY A 1 92 ? -4.784 -15.146 1.338 1.00 78.19 92 GLY A C 1
ATOM 709 O O . GLY A 1 92 ? -3.599 -14.911 1.520 1.00 78.19 92 GLY A O 1
ATOM 710 N N . ARG A 1 93 ? -5.607 -14.207 0.855 1.00 78.00 93 ARG A N 1
ATOM 711 C CA . ARG A 1 93 ? -5.167 -12.862 0.428 1.00 78.00 93 ARG A CA 1
ATOM 712 C C . ARG A 1 93 ? -5.055 -11.870 1.588 1.00 78.00 93 ARG A C 1
ATOM 714 O O . ARG A 1 93 ? -5.574 -10.758 1.523 1.00 78.00 93 ARG A O 1
ATOM 721 N N . GLY A 1 94 ? -4.426 -12.304 2.674 1.00 82.62 94 GLY A N 1
ATOM 722 C CA . GLY A 1 94 ? -4.176 -11.498 3.866 1.00 82.62 94 GLY A CA 1
ATOM 723 C C . GLY A 1 94 ? -2.888 -10.687 3.778 1.00 82.62 94 GLY A C 1
ATOM 724 O O . GLY A 1 94 ? -2.210 -10.657 2.748 1.00 82.62 94 GLY A O 1
ATOM 725 N N . VAL A 1 95 ? -2.559 -10.035 4.889 1.00 81.38 95 VAL A N 1
ATOM 726 C CA . VAL A 1 95 ? -1.221 -9.505 5.148 1.00 81.38 95 VAL A CA 1
ATOM 727 C C . VAL A 1 95 ? -0.353 -10.675 5.627 1.00 81.38 95 VAL A C 1
ATOM 729 O O . VAL A 1 95 ? -0.493 -11.148 6.750 1.00 81.38 95 VAL A O 1
ATOM 732 N N . SER A 1 96 ? 0.480 -11.208 4.737 1.00 74.81 96 SER A N 1
ATOM 733 C CA . SER A 1 96 ? 1.431 -12.288 5.017 1.00 74.81 96 SER A CA 1
ATOM 734 C C . SER A 1 96 ? 2.642 -12.170 4.096 1.00 74.81 96 SER A C 1
ATOM 736 O O . SER A 1 96 ? 2.489 -11.805 2.928 1.00 74.81 96 SER A O 1
ATOM 738 N N . ASN A 1 97 ? 3.826 -12.531 4.588 1.00 59.12 97 ASN A N 1
ATOM 739 C CA . ASN A 1 97 ? 5.061 -12.451 3.808 1.00 59.12 97 ASN A CA 1
ATOM 740 C C . ASN A 1 97 ? 4.985 -13.297 2.521 1.00 59.12 97 ASN A C 1
ATOM 742 O O . ASN A 1 97 ? 4.610 -14.468 2.559 1.00 59.12 97 ASN A O 1
ATOM 746 N N . GLY A 1 98 ? 5.393 -12.708 1.391 1.00 54.28 98 GLY A N 1
ATOM 747 C CA . GLY A 1 98 ? 5.741 -13.449 0.174 1.00 54.28 98 GLY A CA 1
ATOM 748 C C . GLY A 1 98 ? 4.606 -13.852 -0.777 1.00 54.28 98 GLY A C 1
ATOM 749 O O . GLY A 1 98 ? 4.825 -14.738 -1.599 1.00 54.28 98 GLY A O 1
ATOM 750 N N . GLN A 1 99 ? 3.419 -13.235 -0.732 1.00 61.09 99 GLN A N 1
ATOM 751 C CA . GLN A 1 99 ? 2.324 -13.582 -1.655 1.00 61.09 99 GLN A CA 1
ATOM 752 C C . GLN A 1 99 ? 1.975 -12.473 -2.644 1.00 61.09 99 GLN A C 1
ATOM 754 O O . GLN A 1 99 ? 0.903 -11.874 -2.570 1.00 61.09 99 GLN A O 1
ATOM 759 N N . LEU A 1 100 ? 2.831 -12.255 -3.643 1.00 66.12 100 LEU A N 1
ATOM 760 C CA . LEU A 1 100 ? 2.448 -11.367 -4.730 1.00 66.12 100 LEU A CA 1
ATOM 761 C C . LEU A 1 100 ? 1.447 -12.069 -5.650 1.00 66.12 100 LEU A C 1
ATOM 763 O O . LEU A 1 100 ? 1.765 -13.041 -6.335 1.00 66.12 100 LEU A O 1
ATOM 767 N N . ASP A 1 101 ? 0.203 -11.602 -5.625 1.00 69.81 101 ASP A N 1
ATOM 768 C CA . ASP A 1 101 ? -0.856 -12.250 -6.377 1.00 69.81 101 ASP A CA 1
ATOM 769 C C . ASP A 1 101 ? -0.831 -11.927 -7.877 1.00 69.81 101 ASP A C 1
ATOM 771 O O . ASP A 1 101 ? -0.329 -10.895 -8.325 1.00 69.81 101 ASP A O 1
ATOM 775 N N . VAL A 1 102 ? -1.392 -12.830 -8.688 1.00 66.88 102 VAL A N 1
ATOM 776 C CA . VAL A 1 102 ? -1.423 -12.691 -10.155 1.00 66.88 102 VAL A CA 1
ATOM 777 C C . VAL A 1 102 ? -2.176 -11.428 -10.592 1.00 66.88 102 VAL A C 1
ATOM 779 O O . VAL A 1 102 ? -1.858 -10.847 -11.630 1.00 66.88 102 VAL A O 1
ATOM 782 N N . VAL A 1 103 ? -3.160 -10.971 -9.812 1.00 69.81 103 VAL A N 1
ATOM 783 C CA . VAL A 1 103 ? -3.927 -9.748 -10.104 1.00 69.81 103 VAL A CA 1
ATOM 784 C C . VAL A 1 103 ? -3.051 -8.507 -9.912 1.00 69.81 103 VAL A C 1
ATOM 786 O O . VAL A 1 103 ? -3.088 -7.581 -10.725 1.00 69.81 103 VAL A O 1
ATOM 789 N N . THR A 1 104 ? -2.216 -8.518 -8.883 1.00 70.75 104 THR A N 1
ATOM 790 C CA . THR A 1 104 ? -1.240 -7.503 -8.508 1.00 70.75 104 THR A CA 1
ATOM 791 C C . THR A 1 104 ? -0.117 -7.461 -9.530 1.00 70.75 104 THR A C 1
ATOM 793 O O . THR A 1 104 ? 0.167 -6.378 -10.045 1.00 70.75 104 THR A O 1
ATOM 796 N N . LEU A 1 105 ? 0.435 -8.618 -9.927 1.00 73.50 105 LEU A N 1
ATOM 797 C CA . LEU A 1 105 ? 1.370 -8.723 -11.056 1.00 73.50 105 LEU A CA 1
ATOM 798 C C . LEU A 1 105 ? 0.764 -8.109 -12.315 1.00 73.50 105 LEU A C 1
ATOM 800 O O . LEU A 1 105 ? 1.323 -7.171 -12.873 1.00 73.50 105 LEU A O 1
ATOM 804 N N . ARG A 1 106 ? -0.418 -8.579 -12.729 1.00 74.50 106 ARG A N 1
ATOM 805 C CA . ARG A 1 106 ? -1.088 -8.102 -13.945 1.00 74.50 106 ARG A CA 1
ATOM 806 C C . ARG A 1 106 ? -1.318 -6.594 -13.912 1.00 74.50 106 ARG A C 1
ATOM 808 O O . ARG A 1 106 ? -1.026 -5.910 -14.886 1.00 74.50 106 ARG A O 1
ATOM 815 N N . THR A 1 107 ? -1.828 -6.070 -12.801 1.00 73.06 107 THR A N 1
ATOM 816 C CA . THR A 1 107 ? -2.102 -4.635 -12.641 1.00 73.06 107 THR A CA 1
ATOM 817 C C . THR A 1 107 ? -0.819 -3.814 -12.717 1.00 73.06 107 THR A C 1
ATOM 819 O O . THR A 1 107 ? -0.796 -2.766 -13.361 1.00 73.06 107 THR A O 1
ATOM 822 N N . THR A 1 108 ? 0.247 -4.293 -12.080 1.00 73.50 108 THR A N 1
ATOM 823 C CA . THR A 1 108 ? 1.547 -3.621 -12.036 1.00 73.50 108 THR A CA 1
ATOM 824 C C . THR A 1 108 ? 2.204 -3.635 -13.413 1.00 73.50 108 THR A C 1
ATOM 826 O O . THR A 1 108 ? 2.531 -2.572 -13.941 1.00 73.50 108 THR A O 1
ATOM 829 N N . CYS A 1 109 ? 2.283 -4.803 -14.057 1.00 74.88 109 CYS A N 1
ATOM 830 C CA . CYS A 1 109 ? 2.785 -4.959 -15.420 1.00 74.88 109 CYS A CA 1
ATOM 831 C C . CYS A 1 109 ? 2.012 -4.084 -16.417 1.00 74.88 109 CYS A C 1
ATOM 833 O O . CYS A 1 109 ? 2.640 -3.361 -17.179 1.00 74.88 109 CYS A O 1
ATOM 835 N N . ASN A 1 110 ? 0.674 -4.064 -16.360 1.00 76.69 110 ASN A N 1
ATOM 836 C CA . ASN A 1 110 ? -0.156 -3.232 -17.244 1.00 76.69 110 ASN A CA 1
ATOM 837 C C . ASN A 1 110 ? 0.055 -1.724 -17.050 1.00 76.69 110 ASN A C 1
ATOM 839 O O . ASN A 1 110 ? -0.215 -0.939 -17.957 1.00 76.69 110 ASN A O 1
ATOM 843 N N . LYS A 1 111 ? 0.456 -1.282 -15.853 1.00 75.31 111 LYS A N 1
ATOM 844 C CA . LYS A 1 111 ? 0.792 0.126 -15.618 1.00 75.31 111 LYS A CA 1
ATOM 845 C C . LYS A 1 111 ? 2.174 0.445 -16.165 1.00 75.31 111 LYS A C 1
ATOM 847 O O . LYS A 1 111 ? 2.310 1.423 -16.891 1.00 75.31 111 LYS A O 1
ATOM 852 N N . PHE A 1 112 ? 3.172 -0.384 -15.866 1.00 74.50 112 PHE A N 1
ATOM 853 C CA . PHE A 1 112 ? 4.529 -0.185 -16.379 1.00 74.50 112 PHE A CA 1
ATOM 854 C C . PHE A 1 112 ? 4.588 -0.258 -17.902 1.00 74.50 112 PHE A C 1
ATOM 856 O O . PHE A 1 112 ? 5.228 0.587 -18.513 1.00 74.50 112 PHE A O 1
ATOM 863 N N . SER A 1 113 ? 3.836 -1.169 -18.522 1.00 71.62 113 SER A N 1
ATOM 864 C CA . SER A 1 113 ? 3.738 -1.271 -19.979 1.00 71.62 113 SER A CA 1
ATOM 865 C C . SER A 1 113 ? 3.200 0.011 -20.630 1.00 71.62 113 SER A C 1
ATOM 867 O O . SER A 1 113 ? 3.540 0.320 -21.764 1.00 71.62 113 SER A O 1
ATOM 869 N N . LYS A 1 114 ? 2.360 0.774 -19.920 1.00 73.25 114 LYS A N 1
ATOM 870 C CA . LYS A 1 114 ? 1.826 2.058 -20.399 1.00 73.25 114 LYS A CA 1
ATOM 871 C C . LYS A 1 114 ? 2.750 3.238 -20.112 1.00 73.25 114 LYS A C 1
ATOM 873 O O . LYS A 1 114 ? 2.745 4.190 -20.878 1.00 73.25 114 LYS A O 1
ATOM 878 N N . MET A 1 115 ? 3.479 3.204 -18.997 1.00 72.06 115 MET A N 1
ATOM 879 C CA . MET A 1 115 ? 4.380 4.291 -18.594 1.00 72.06 115 MET A CA 1
ATOM 880 C C . MET A 1 115 ? 5.720 4.242 -19.324 1.00 72.06 115 MET A C 1
ATOM 882 O O . MET A 1 115 ? 6.299 5.291 -19.575 1.00 72.06 115 MET A O 1
ATOM 886 N N . CYS A 1 116 ? 6.190 3.038 -19.646 1.00 71.69 116 CYS A N 1
ATOM 887 C CA . CYS A 1 116 ? 7.482 2.797 -20.277 1.00 71.69 116 CYS A CA 1
ATOM 888 C C . CYS A 1 116 ? 7.316 1.824 -21.459 1.00 71.69 116 CYS A C 1
ATOM 890 O O . CYS A 1 116 ? 7.829 0.697 -21.408 1.00 71.69 116 CYS A O 1
ATOM 892 N N . PRO A 1 117 ? 6.541 2.187 -22.501 1.00 67.62 117 PRO A N 1
ATOM 893 C CA . PRO A 1 117 ? 6.336 1.324 -23.665 1.00 67.62 117 PRO A CA 1
ATOM 894 C C . PRO A 1 117 ? 7.658 0.946 -24.352 1.00 67.62 117 PRO A C 1
ATOM 896 O O . PRO A 1 117 ? 7.788 -0.153 -24.886 1.00 67.62 117 PRO A O 1
ATOM 899 N N . GLU A 1 118 ? 8.672 1.805 -24.268 1.00 68.56 118 GLU A N 1
ATOM 900 C CA . GLU A 1 118 ? 10.028 1.585 -24.768 1.00 68.56 118 GLU A CA 1
ATOM 901 C C . GLU A 1 118 ? 10.770 0.429 -24.087 1.00 68.56 118 GLU A C 1
ATOM 903 O O . GLU A 1 118 ? 11.725 -0.080 -24.659 1.00 68.56 118 GLU A O 1
ATOM 908 N N . LEU A 1 119 ? 10.342 -0.028 -22.904 1.00 63.25 119 LEU A N 1
ATOM 909 C CA . LEU A 1 119 ? 10.897 -1.227 -22.260 1.00 63.25 119 LEU A CA 1
ATOM 910 C C . LEU A 1 119 ? 10.266 -2.522 -22.792 1.00 63.25 119 LEU A C 1
ATOM 912 O O . LEU A 1 119 ? 10.835 -3.604 -22.634 1.00 63.25 119 LEU A O 1
ATOM 916 N N . LEU A 1 120 ? 9.098 -2.433 -23.438 1.00 62.94 120 LEU A N 1
ATOM 917 C CA . LEU A 1 120 ? 8.410 -3.587 -24.018 1.00 62.94 120 LEU A CA 1
ATOM 918 C C . LEU A 1 120 ? 9.053 -3.994 -25.344 1.00 62.94 120 LEU A C 1
ATOM 920 O O . LEU A 1 120 ? 9.342 -5.171 -25.564 1.00 62.94 120 LEU A O 1
ATOM 924 N N . THR A 1 121 ? 9.283 -3.012 -26.214 1.00 58.78 121 THR A N 1
ATOM 925 C CA . THR A 1 121 ? 9.616 -3.212 -27.629 1.00 58.78 121 THR A CA 1
ATOM 926 C C . THR A 1 121 ? 10.990 -3.852 -27.891 1.00 58.78 121 THR A C 1
ATOM 928 O O . THR A 1 121 ? 11.041 -4.760 -28.716 1.00 58.78 121 THR A O 1
ATOM 931 N N . PRO A 1 122 ? 12.093 -3.473 -27.211 1.00 58.50 122 PRO A N 1
ATOM 932 C CA . PRO A 1 122 ? 13.422 -4.004 -27.521 1.00 58.50 122 PRO A CA 1
ATOM 933 C C . PRO A 1 122 ? 13.786 -5.289 -26.758 1.00 58.50 122 PRO A C 1
ATOM 935 O O . PRO A 1 122 ? 14.701 -5.990 -27.174 1.00 58.50 122 PRO A O 1
ATOM 938 N N . LEU A 1 123 ? 13.107 -5.615 -25.648 1.00 59.56 123 LEU A N 1
ATOM 939 C CA . LEU A 1 123 ? 13.496 -6.734 -24.770 1.00 59.56 123 LEU A CA 1
ATOM 940 C C . LEU A 1 123 ? 12.395 -7.785 -24.603 1.00 59.56 123 LEU A C 1
ATOM 942 O O . LEU A 1 123 ? 12.646 -8.979 -24.764 1.00 59.56 123 LEU A O 1
ATOM 946 N N . ILE A 1 124 ? 11.168 -7.361 -24.292 1.00 63.31 124 ILE A N 1
ATOM 947 C CA . ILE A 1 124 ? 10.093 -8.288 -23.916 1.00 63.31 124 ILE A CA 1
ATOM 948 C C . ILE A 1 124 ? 9.431 -8.903 -25.152 1.00 63.31 124 ILE A C 1
ATOM 950 O O . ILE A 1 124 ? 9.208 -10.113 -25.180 1.00 63.31 124 ILE A O 1
ATOM 954 N N . LEU A 1 125 ? 9.145 -8.113 -26.191 1.00 66.62 125 LEU A N 1
ATOM 955 C CA . LEU A 1 125 ? 8.503 -8.633 -27.405 1.00 66.62 125 LEU A CA 1
ATOM 956 C C . LEU A 1 125 ? 9.382 -9.627 -28.187 1.00 66.62 125 LEU A C 1
ATOM 958 O O . LEU A 1 125 ? 8.856 -10.685 -28.537 1.00 66.62 125 LEU A O 1
ATOM 962 N N . PRO A 1 126 ? 10.697 -9.397 -28.396 1.00 65.88 126 PRO A N 1
ATOM 963 C CA . PRO A 1 126 ? 11.568 -10.396 -29.019 1.00 65.88 126 PRO A CA 1
ATOM 964 C C . PRO A 1 126 ? 11.679 -11.684 -28.192 1.00 65.88 126 PRO A C 1
ATOM 966 O O . PRO A 1 126 ? 11.639 -12.783 -28.744 1.00 65.88 126 PRO A O 1
ATOM 969 N N . ALA A 1 127 ? 11.759 -11.576 -26.859 1.00 64.50 127 ALA A N 1
ATOM 970 C CA . ALA A 1 127 ? 11.804 -12.736 -25.968 1.00 64.50 127 ALA A CA 1
ATOM 971 C C . ALA A 1 127 ? 10.499 -13.552 -26.007 1.00 64.50 127 ALA A C 1
ATOM 973 O O . ALA A 1 127 ? 10.538 -14.783 -26.041 1.00 64.50 127 ALA A O 1
ATOM 974 N N . LEU A 1 128 ? 9.342 -12.882 -26.060 1.00 59.59 128 LEU A N 1
ATOM 975 C CA . LEU A 1 128 ? 8.038 -13.531 -26.215 1.00 59.59 128 LEU A CA 1
ATOM 976 C C . LEU A 1 128 ? 7.866 -14.160 -27.601 1.00 59.59 128 LEU A C 1
ATOM 978 O O . LEU A 1 128 ? 7.360 -15.278 -27.688 1.00 59.59 128 LEU A O 1
ATOM 982 N N . ALA A 1 129 ? 8.306 -13.491 -28.670 1.00 63.72 129 ALA A N 1
ATOM 983 C CA . ALA A 1 129 ? 8.302 -14.044 -30.024 1.00 63.72 129 ALA A CA 1
ATOM 984 C C . ALA A 1 129 ? 9.182 -15.301 -30.110 1.00 63.72 129 ALA A C 1
ATOM 986 O O . ALA A 1 129 ? 8.739 -16.327 -30.624 1.00 63.72 129 ALA A O 1
ATOM 987 N N . LYS A 1 130 ? 10.377 -15.273 -29.502 1.00 65.62 130 LYS A N 1
ATOM 988 C CA . LYS A 1 130 ? 11.265 -16.438 -29.372 1.00 65.62 130 LYS A CA 1
ATOM 989 C C . LYS A 1 130 ? 10.604 -17.593 -28.622 1.00 65.62 130 LYS A C 1
ATOM 991 O O . LYS A 1 130 ? 10.614 -18.719 -29.107 1.00 65.62 130 LYS A O 1
ATOM 996 N N . ALA A 1 131 ? 10.008 -17.320 -27.462 1.00 65.25 131 ALA A N 1
ATOM 997 C CA . ALA A 1 131 ? 9.355 -18.337 -26.637 1.00 65.25 131 ALA A CA 1
ATOM 998 C C . ALA A 1 131 ? 8.111 -18.953 -27.303 1.00 65.25 131 ALA A C 1
ATOM 1000 O O . ALA A 1 131 ? 7.774 -20.101 -27.033 1.00 65.25 131 ALA A O 1
ATOM 1001 N N . ARG A 1 132 ? 7.438 -18.205 -28.186 1.00 65.31 132 ARG A N 1
ATOM 1002 C CA . ARG A 1 132 ? 6.273 -18.661 -28.965 1.00 65.31 132 ARG A CA 1
ATOM 1003 C C . ARG A 1 132 ? 6.645 -19.307 -30.306 1.00 65.31 132 ARG A C 1
ATOM 1005 O O . ARG A 1 132 ? 5.750 -19.637 -31.075 1.00 65.31 132 ARG A O 1
ATOM 1012 N N . GLY A 1 133 ? 7.938 -19.473 -30.596 1.00 59.59 133 GLY A N 1
ATOM 1013 C CA . GLY A 1 133 ? 8.421 -20.053 -31.854 1.00 59.59 133 GLY A CA 1
ATOM 1014 C C . GLY A 1 133 ? 8.259 -19.144 -33.080 1.00 59.59 133 GLY A C 1
ATOM 1015 O O . GLY A 1 133 ? 8.364 -19.621 -34.202 1.00 59.59 133 GLY A O 1
ATOM 1016 N N . GLY A 1 134 ? 7.998 -17.849 -32.879 1.00 51.88 134 GLY A N 1
ATOM 1017 C CA . GLY A 1 134 ? 7.690 -16.872 -33.927 1.00 51.88 134 GLY A CA 1
ATOM 1018 C C . GLY A 1 134 ? 8.874 -16.036 -34.419 1.00 51.88 134 GLY A C 1
ATOM 1019 O O . GLY A 1 134 ? 8.652 -15.024 -35.075 1.00 51.88 134 GLY A O 1
ATOM 1020 N N . LEU A 1 135 ? 10.122 -16.394 -34.099 1.00 49.12 135 LEU A N 1
ATOM 1021 C CA . LEU A 1 135 ? 11.274 -15.705 -34.689 1.00 49.12 135 LEU A CA 1
ATOM 1022 C C . LEU A 1 135 ? 11.473 -16.158 -36.141 1.00 49.12 135 LEU A C 1
ATOM 1024 O O . LEU A 1 135 ? 11.951 -17.263 -36.389 1.00 49.12 135 LEU A O 1
ATOM 1028 N N . VAL A 1 136 ? 11.174 -15.267 -37.088 1.00 46.09 136 VAL A N 1
ATOM 1029 C CA . VAL A 1 136 ? 11.702 -15.313 -38.458 1.00 46.09 136 VAL A CA 1
ATOM 1030 C C . VAL A 1 136 ? 12.648 -14.115 -38.614 1.00 46.09 136 VAL A C 1
ATOM 1032 O O . VAL A 1 136 ? 12.243 -13.042 -39.049 1.00 46.09 136 VAL A O 1
ATOM 1035 N N . GLY A 1 137 ? 13.908 -14.273 -38.196 1.00 59.19 137 GLY A N 1
ATOM 1036 C CA . GLY A 1 137 ? 14.919 -13.200 -38.226 1.00 59.19 137 GLY A CA 1
ATOM 1037 C C . GLY A 1 137 ? 14.768 -12.136 -37.120 1.00 59.19 137 GLY A C 1
ATOM 1038 O O . GLY A 1 137 ? 14.250 -12.436 -36.048 1.00 59.19 137 GLY A O 1
ATOM 1039 N N . ASP A 1 138 ? 15.237 -10.905 -37.381 1.00 47.62 138 ASP A N 1
ATOM 1040 C CA . ASP A 1 138 ? 15.344 -9.787 -36.411 1.00 47.62 138 ASP A CA 1
ATOM 1041 C C . ASP A 1 138 ? 14.113 -8.853 -36.344 1.00 47.62 138 ASP A C 1
ATOM 1043 O O . ASP A 1 138 ? 14.153 -7.803 -35.700 1.00 47.62 138 ASP A O 1
ATOM 1047 N N . VAL A 1 139 ? 13.000 -9.193 -37.001 1.00 51.34 139 VAL A N 1
ATOM 1048 C CA . VAL A 1 139 ? 11.814 -8.322 -37.068 1.00 51.34 139 VAL A CA 1
ATOM 1049 C C . VAL A 1 139 ? 10.687 -8.890 -36.206 1.00 51.34 139 VAL A C 1
ATOM 1051 O O . VAL A 1 139 ? 10.200 -9.993 -36.438 1.00 51.34 139 VAL A O 1
ATOM 1054 N N . VAL A 1 140 ? 10.255 -8.123 -35.201 1.00 51.19 140 VAL A N 1
ATOM 1055 C CA . VAL A 1 140 ? 9.102 -8.464 -34.356 1.00 51.19 140 VAL A CA 1
ATOM 1056 C C . VAL A 1 140 ? 7.814 -8.154 -35.119 1.00 51.19 140 VAL A C 1
ATOM 1058 O O . VAL A 1 140 ? 7.506 -6.990 -35.371 1.00 51.19 140 VAL A O 1
ATOM 1061 N N . ASP A 1 141 ? 7.035 -9.183 -35.452 1.00 53.50 141 ASP A N 1
ATOM 1062 C CA . ASP A 1 141 ? 5.696 -9.008 -36.021 1.00 53.50 141 ASP A CA 1
ATOM 1063 C C . ASP A 1 141 ? 4.721 -8.496 -34.944 1.00 53.50 141 ASP A C 1
ATOM 1065 O O . ASP A 1 141 ? 4.267 -9.249 -34.077 1.00 53.50 141 ASP A O 1
ATOM 1069 N N . ALA A 1 142 ? 4.387 -7.202 -35.011 1.00 50.50 142 ALA A N 1
ATOM 1070 C CA . ALA A 1 142 ? 3.448 -6.521 -34.117 1.00 50.50 142 ALA A CA 1
ATOM 1071 C C . ALA A 1 142 ? 2.053 -7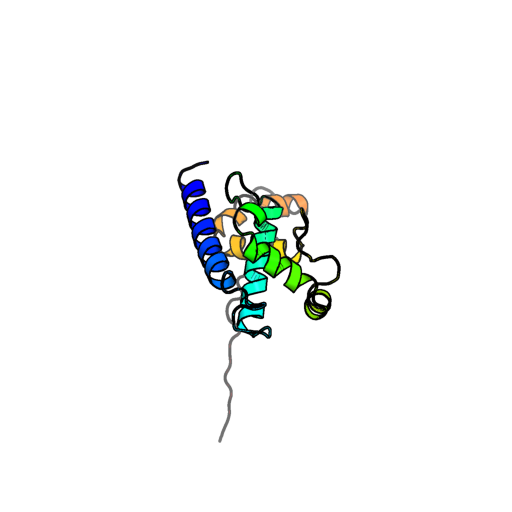.183 -34.072 1.00 50.50 142 ALA A C 1
ATOM 1073 O O . ALA A 1 142 ? 1.370 -7.120 -33.044 1.00 50.50 142 ALA A O 1
ATOM 1074 N N . LYS A 1 143 ? 1.647 -7.871 -35.149 1.00 50.53 143 LYS A N 1
ATOM 1075 C CA . LYS A 1 143 ? 0.369 -8.590 -35.248 1.00 50.53 143 LYS A CA 1
ATOM 1076 C C . LYS A 1 143 ? 0.375 -9.872 -34.415 1.00 50.53 143 LYS A C 1
ATOM 1078 O O . LYS A 1 143 ? -0.619 -10.195 -33.768 1.00 50.53 143 LYS A O 1
ATOM 1083 N N . ALA A 1 144 ? 1.511 -10.568 -34.351 1.00 50.50 144 ALA A N 1
ATOM 1084 C CA . ALA A 1 144 ? 1.675 -11.793 -33.563 1.00 50.50 144 ALA A CA 1
ATOM 1085 C C . ALA A 1 144 ? 1.733 -11.539 -32.040 1.00 50.50 144 ALA A C 1
ATOM 1087 O O . ALA A 1 144 ? 1.517 -12.453 -31.236 1.00 50.50 144 ALA A O 1
ATOM 1088 N N . VAL A 1 145 ? 2.014 -10.299 -31.623 1.00 45.47 145 VAL A N 1
ATOM 1089 C CA . VAL A 1 145 ? 2.125 -9.896 -30.209 1.00 45.47 145 VAL A CA 1
ATOM 1090 C C . VAL A 1 145 ? 0.892 -9.169 -29.655 1.00 45.47 145 VAL A C 1
ATOM 1092 O O . VAL A 1 145 ? 0.880 -8.846 -28.468 1.00 45.47 145 VAL A O 1
ATOM 1095 N N . GLY A 1 146 ? -0.172 -8.991 -30.449 1.00 44.03 146 GLY A N 1
ATOM 1096 C CA . GLY A 1 146 ? -1.474 -8.507 -29.964 1.00 44.03 146 GLY A CA 1
ATOM 1097 C C . GLY A 1 146 ? -1.479 -7.045 -29.504 1.00 44.03 146 GLY A C 1
ATOM 1098 O O . GLY A 1 146 ? -2.239 -6.686 -28.608 1.00 44.03 146 GLY A O 1
ATOM 1099 N N . LEU A 1 147 ? -0.615 -6.213 -30.094 1.00 46.88 147 LEU A N 1
ATOM 1100 C CA . LEU A 1 147 ? -0.451 -4.793 -29.761 1.00 46.88 147 LEU A CA 1
ATOM 1101 C C . LEU A 1 147 ? -1.274 -3.856 -30.660 1.00 46.88 147 LEU A C 1
ATOM 1103 O O . LEU A 1 147 ? -0.868 -2.717 -30.885 1.00 46.88 147 LEU A O 1
ATOM 1107 N N . GLU A 1 148 ? -2.424 -4.292 -31.181 1.00 54.72 148 GLU A N 1
ATOM 1108 C CA . GLU A 1 148 ? -3.281 -3.362 -31.917 1.00 54.72 148 GLU A CA 1
ATOM 1109 C C . GLU A 1 148 ? -3.793 -2.259 -30.982 1.00 54.72 148 GLU A C 1
ATOM 1111 O O . GLU A 1 148 ? -4.550 -2.483 -30.034 1.00 54.72 148 GLU A O 1
ATOM 1116 N N . SER A 1 149 ? -3.357 -1.033 -31.270 1.00 42.81 149 SER A N 1
ATOM 1117 C CA . SER A 1 149 ? -4.018 0.183 -30.830 1.00 42.81 149 SER A CA 1
ATOM 1118 C C . SER A 1 149 ? -5.442 0.167 -31.377 1.00 42.81 149 SER A C 1
ATOM 1120 O O . SER A 1 149 ? -5.645 0.333 -32.579 1.00 42.81 149 SER A O 1
ATOM 1122 N N . GLY A 1 150 ? -6.426 -0.030 -30.499 1.00 43.78 150 GLY A N 1
ATOM 1123 C CA . GLY A 1 150 ? -7.831 0.177 -30.826 1.00 43.78 150 GLY A CA 1
ATOM 1124 C C . GLY A 1 150 ? -8.044 1.618 -31.285 1.00 43.78 150 GLY A C 1
ATOM 1125 O O . GLY A 1 150 ? -8.118 2.534 -30.467 1.00 43.78 150 GLY A O 1
ATOM 1126 N N . GLY A 1 151 ? -8.100 1.805 -32.601 1.00 33.53 151 GLY A N 1
ATOM 1127 C CA . GLY A 1 151 ? -8.433 3.051 -33.268 1.00 33.53 151 GLY A CA 1
ATOM 1128 C C . GLY A 1 151 ? -9.867 3.003 -33.779 1.00 33.53 151 GLY A C 1
ATOM 1129 O O . GLY A 1 151 ? -10.170 2.246 -34.691 1.00 33.53 151 GLY A O 1
ATOM 1130 N N . ALA A 1 152 ? -10.705 3.845 -33.172 1.00 36.16 152 ALA A N 1
ATOM 1131 C CA . ALA A 1 152 ? -11.983 4.355 -33.666 1.00 36.16 152 ALA A CA 1
ATOM 1132 C C . ALA A 1 152 ? -13.052 3.323 -34.074 1.00 36.16 152 ALA A C 1
ATOM 1134 O O . ALA A 1 152 ? -13.240 2.995 -35.243 1.00 36.16 152 ALA A O 1
ATOM 1135 N N . GLY A 1 153 ? -13.884 2.949 -33.096 1.00 32.19 153 GLY A N 1
ATOM 1136 C CA . GLY A 1 153 ? -15.288 2.686 -33.390 1.00 32.19 153 GLY A CA 1
ATOM 1137 C C . GLY A 1 153 ? -15.894 3.944 -34.010 1.00 32.19 153 GLY A C 1
ATOM 1138 O O . GLY A 1 153 ? -15.989 4.978 -33.350 1.00 32.19 153 GLY A O 1
ATOM 1139 N N . GLY A 1 154 ? -16.251 3.863 -35.289 1.00 30.22 154 GLY A N 1
ATOM 1140 C CA . GLY A 1 154 ? -17.090 4.857 -35.935 1.00 30.22 154 GLY A CA 1
ATOM 1141 C C . GLY A 1 154 ? -18.455 4.853 -35.260 1.00 30.22 154 GLY A C 1
ATOM 1142 O O . GLY A 1 154 ? -19.235 3.919 -35.425 1.00 30.22 154 GLY A O 1
ATOM 1143 N N . SER A 1 155 ? -18.734 5.890 -34.479 1.00 35.78 155 SER A N 1
ATOM 1144 C CA . SER A 1 155 ? -20.092 6.256 -34.107 1.00 35.78 155 SER A CA 1
ATOM 1145 C C . SER A 1 155 ? -20.773 6.845 -35.344 1.00 35.78 155 SER A C 1
ATOM 1147 O O . SER A 1 155 ? -20.590 8.026 -35.642 1.00 35.78 155 SER A O 1
ATOM 1149 N N . SER A 1 156 ? -21.540 6.042 -36.086 1.00 33.59 156 SER A N 1
ATOM 1150 C CA . SER A 1 156 ? -22.613 6.608 -36.901 1.00 33.59 156 SER A CA 1
ATOM 1151 C C . SER A 1 156 ? -23.771 6.913 -35.958 1.00 33.59 156 SER A C 1
ATOM 1153 O O . SER A 1 156 ? -24.489 6.015 -35.519 1.00 33.59 156 SER A O 1
ATOM 1155 N N . SER A 1 157 ? -23.902 8.183 -35.599 1.00 39.03 157 SER A N 1
ATOM 1156 C CA . SER A 1 157 ? -25.149 8.718 -35.077 1.00 39.03 157 SER A CA 1
ATOM 1157 C C . SER A 1 157 ? -26.165 8.694 -36.215 1.00 39.03 157 SER A C 1
ATOM 1159 O O . SER A 1 157 ? -25.992 9.422 -37.189 1.00 39.03 157 SER A O 1
ATOM 1161 N N . ASP A 1 158 ? -27.192 7.863 -36.095 1.00 35.81 158 ASP A N 1
ATOM 1162 C CA . ASP A 1 158 ? -28.423 8.008 -36.869 1.00 35.81 158 ASP A CA 1
ATOM 1163 C C . ASP A 1 158 ? -29.582 7.994 -35.865 1.00 35.81 158 ASP A C 1
ATOM 1165 O O . ASP A 1 158 ? -30.206 6.970 -35.592 1.00 35.81 158 ASP A O 1
ATOM 1169 N N . ASP A 1 159 ? -29.774 9.146 -35.217 1.00 36.59 159 ASP A N 1
ATOM 1170 C CA . ASP A 1 159 ? -31.003 9.479 -34.503 1.00 36.59 159 ASP A CA 1
ATOM 1171 C C . ASP A 1 159 ? -31.899 10.223 -35.495 1.00 36.59 159 ASP A C 1
ATOM 1173 O O . ASP A 1 159 ? -31.609 11.344 -35.919 1.00 36.59 159 ASP A O 1
ATOM 1177 N N . GLY A 1 160 ? -32.977 9.557 -35.901 1.00 37.59 160 GLY A N 1
ATOM 1178 C CA . GLY A 1 160 ? -33.914 10.059 -36.894 1.00 37.59 160 GLY A CA 1
ATOM 1179 C C . GLY A 1 160 ? -34.815 11.199 -36.414 1.00 37.59 160 GLY A C 1
ATOM 1180 O O . GLY A 1 160 ? -35.041 11.387 -35.220 1.00 37.59 160 GLY A O 1
ATOM 1181 N N . LYS A 1 161 ? -35.404 11.903 -37.390 1.00 38.41 161 LYS A N 1
ATOM 1182 C CA . LYS A 1 161 ? -36.852 12.175 -37.528 1.00 38.41 161 LYS A CA 1
ATOM 1183 C C . LYS A 1 161 ? -37.107 13.249 -38.591 1.00 38.41 161 LYS A C 1
ATOM 1185 O O . LYS A 1 161 ? -36.713 14.397 -38.403 1.00 38.41 161 LYS A O 1
ATOM 1190 N N . ALA A 1 162 ? -37.880 12.888 -39.611 1.00 39.00 162 ALA A N 1
ATOM 1191 C CA . ALA A 1 162 ? -39.175 13.497 -39.932 1.00 39.00 162 ALA A CA 1
ATOM 1192 C C . ALA A 1 162 ? -39.966 12.511 -40.798 1.00 39.00 162 ALA A C 1
ATOM 1194 O O . ALA A 1 162 ? -39.377 12.005 -41.777 1.00 39.00 162 ALA A O 1
#

Sequence (162 aa):
AGECERALQAKAREILGRWEAALAGGRPFLCGDRPGLMDCRLVTKLYLAYQLVGSGLANLGSASFDEVAPLTYAYLDRWTRREAWVKAYGPGRGVSNGQLDVVTLRTTCNKFSKMCPELLTPLILPALAKARGGLVGDVVDAKAVGLESGGAGGSSSDDGKA

Secondary structure (DSSP, 8-state):
--HHHHHHHHHHHHHHHHHHHHHTT--SBTTBSS--HHHHHHHHHHHHHHHHHHTTSS--SSS-HHHH-HHHHHHHHHHHTSHHHHHHH-TT-SS-TT---HHHHHHHHHHHHHH-GGGIIIIIHHHHHHHTT--STT---TTTTT----------------

pLDDT: mean 74.96, std 17.8, range [30.22, 94.81]

Radius of gyration: 21.65 Å; chains: 1; bounding box: 61×34×57 Å

InterPro domains:
  IPR010987 Glutathione S-transferase, C-terminal-like [PS50405] (1-123)
  IPR036282 Glutathione S-transferase, C-terminal domain superfamily [SSF47616] (6-89)